Protein AF-A0A518LHP5-F1 (afdb_monomer_lite)

Structure (mmCIF, N/CA/C/O backbone):
data_AF-A0A518LHP5-F1
#
_entry.id   AF-A0A518LHP5-F1
#
loop_
_atom_site.group_PDB
_atom_site.id
_atom_site.type_symbol
_atom_site.label_atom_id
_atom_site.label_alt_id
_atom_site.label_comp_id
_atom_site.label_asym_id
_atom_site.label_entity_id
_atom_site.label_seq_id
_atom_site.pdbx_PDB_ins_code
_atom_site.Cartn_x
_atom_site.Cartn_y
_atom_site.Cartn_z
_atom_site.occupancy
_atom_site.B_iso_or_equiv
_atom_site.auth_seq_id
_atom_site.auth_comp_id
_atom_site.auth_asym_id
_atom_site.auth_atom_id
_atom_site.pdbx_PDB_model_num
ATOM 1 N N . MET A 1 1 ? 32.212 0.642 -43.052 1.00 56.94 1 MET A N 1
ATOM 2 C CA . MET A 1 1 ? 31.207 0.638 -41.964 1.00 56.94 1 MET A CA 1
ATOM 3 C C . MET A 1 1 ? 31.086 2.063 -41.455 1.00 56.94 1 MET A C 1
ATOM 5 O O . MET A 1 1 ? 32.105 2.633 -41.094 1.00 56.94 1 MET A O 1
ATOM 9 N N . ASN A 1 2 ? 29.901 2.675 -41.531 1.00 67.62 2 ASN A N 1
ATOM 10 C CA . ASN A 1 2 ? 29.733 4.096 -41.212 1.00 67.62 2 ASN A CA 1
ATOM 11 C C . ASN A 1 2 ? 29.684 4.307 -39.685 1.00 67.62 2 ASN A C 1
ATOM 13 O O . ASN A 1 2 ? 28.730 3.841 -39.059 1.00 67.62 2 ASN A O 1
ATOM 17 N N . PRO A 1 3 ? 30.646 5.034 -39.083 1.00 76.94 3 PRO A N 1
ATOM 18 C CA . PRO A 1 3 ? 30.735 5.234 -37.629 1.00 76.94 3 PRO A CA 1
ATOM 19 C C . PRO A 1 3 ? 29.575 6.060 -37.049 1.00 76.94 3 PRO A C 1
ATOM 21 O O . PRO A 1 3 ? 29.371 6.096 -35.839 1.00 76.94 3 PRO A O 1
ATOM 24 N N . GLN A 1 4 ? 28.777 6.713 -37.898 1.00 73.50 4 GLN A N 1
ATOM 25 C CA . GLN A 1 4 ? 27.581 7.419 -37.446 1.00 73.50 4 GLN A CA 1
ATOM 26 C C . GLN A 1 4 ? 26.468 6.462 -36.997 1.00 73.50 4 GLN A C 1
ATOM 28 O O . GLN A 1 4 ? 25.821 6.734 -35.990 1.00 73.50 4 GLN A O 1
ATOM 33 N N . LEU A 1 5 ? 26.267 5.316 -37.664 1.00 74.12 5 LEU A N 1
ATOM 34 C CA . LEU A 1 5 ? 25.201 4.380 -37.272 1.00 74.12 5 LEU A CA 1
ATOM 35 C C . LEU A 1 5 ? 25.475 3.714 -35.915 1.00 74.12 5 LEU A C 1
ATOM 37 O O . LEU A 1 5 ? 24.539 3.445 -35.164 1.00 74.12 5 LEU A O 1
ATOM 41 N N . THR A 1 6 ? 26.745 3.491 -35.570 1.00 78.75 6 THR A N 1
ATOM 42 C CA . THR A 1 6 ? 27.129 2.905 -34.277 1.00 78.75 6 THR A CA 1
ATOM 43 C C . THR A 1 6 ? 26.881 3.868 -33.113 1.00 78.75 6 THR A C 1
ATOM 45 O O . THR A 1 6 ? 26.418 3.439 -32.060 1.00 78.75 6 THR A O 1
ATOM 48 N N . MET A 1 7 ? 27.095 5.174 -33.321 1.00 81.19 7 MET A N 1
ATOM 49 C CA . MET A 1 7 ? 26.817 6.215 -32.319 1.00 81.19 7 MET A CA 1
ATOM 50 C C . MET A 1 7 ? 25.311 6.363 -32.039 1.00 81.19 7 MET A C 1
ATOM 52 O O . MET A 1 7 ? 24.904 6.508 -30.886 1.00 81.19 7 MET A O 1
ATOM 56 N N . PHE A 1 8 ? 24.467 6.275 -33.075 1.00 79.75 8 PHE A N 1
ATOM 57 C CA . PHE A 1 8 ? 23.009 6.328 -32.911 1.00 79.75 8 PHE A CA 1
ATOM 58 C C . PHE A 1 8 ? 22.462 5.113 -32.154 1.00 79.75 8 PHE A C 1
ATOM 60 O O . PHE A 1 8 ? 21.653 5.280 -31.242 1.00 7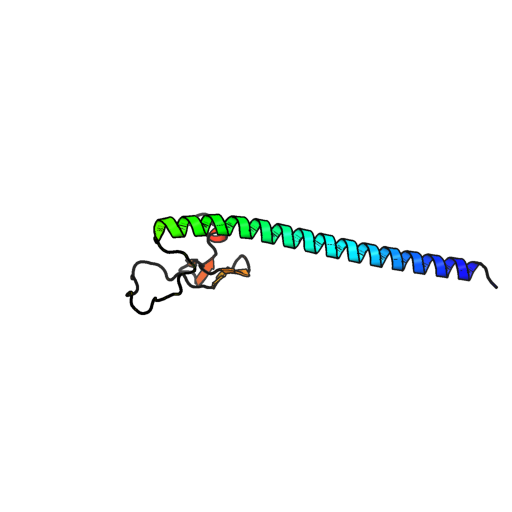9.75 8 PHE A O 1
ATOM 67 N N . GLY A 1 9 ? 22.930 3.905 -32.485 1.00 84.25 9 GLY A N 1
ATOM 68 C CA . GLY A 1 9 ? 22.506 2.686 -31.793 1.00 84.25 9 GLY A CA 1
ATOM 69 C C . GLY A 1 9 ? 22.828 2.726 -30.298 1.00 84.25 9 GLY A C 1
ATOM 70 O O . GLY A 1 9 ? 21.960 2.459 -29.470 1.00 84.25 9 GLY A O 1
ATOM 71 N N . GLN A 1 10 ? 24.047 3.138 -29.940 1.00 91.56 10 GLN A N 1
ATOM 72 C CA . GLN A 1 10 ? 24.494 3.188 -28.547 1.00 91.56 10 GLN A CA 1
ATOM 73 C C . GLN A 1 10 ? 23.675 4.168 -27.688 1.00 91.56 10 GLN A C 1
ATOM 75 O O . GLN A 1 10 ? 23.303 3.828 -26.564 1.00 91.56 10 GLN A O 1
ATOM 80 N N . ASN A 1 11 ? 23.330 5.345 -28.219 1.00 91.56 11 ASN A N 1
ATOM 81 C CA . ASN A 1 11 ? 22.495 6.313 -27.500 1.00 91.56 11 ASN A CA 1
ATOM 82 C C . ASN A 1 11 ? 21.071 5.795 -27.253 1.00 91.56 11 ASN A C 1
ATOM 84 O O . ASN A 1 11 ? 20.515 6.022 -26.179 1.00 91.56 11 ASN A O 1
ATOM 88 N N . ILE A 1 12 ? 20.489 5.067 -28.211 1.00 95.00 12 ILE A N 1
ATOM 89 C CA . ILE A 1 12 ? 19.144 4.491 -28.061 1.00 95.00 12 ILE A CA 1
ATOM 90 C C . ILE A 1 12 ? 19.126 3.445 -26.939 1.00 95.00 12 ILE A C 1
ATOM 92 O O . ILE A 1 12 ? 18.241 3.482 -26.084 1.00 95.00 12 ILE A O 1
ATOM 96 N N . PHE A 1 13 ? 20.123 2.555 -26.882 1.00 94.38 13 PHE A N 1
ATOM 97 C CA . PHE A 1 13 ? 20.220 1.571 -25.797 1.00 94.38 13 PHE A CA 1
ATOM 98 C C . PHE A 1 13 ? 20.401 2.228 -24.424 1.00 94.38 13 PHE A C 1
ATOM 100 O O . PHE A 1 13 ? 19.790 1.783 -23.451 1.00 94.38 13 PHE A O 1
ATOM 107 N N . LEU A 1 14 ? 21.179 3.311 -24.345 1.00 95.31 14 LEU A N 1
ATOM 108 C CA . LEU A 1 14 ? 21.342 4.088 -23.114 1.00 95.31 14 LEU A CA 1
ATOM 109 C C . LEU A 1 14 ? 20.017 4.688 -22.631 1.00 95.31 14 LEU A C 1
ATOM 111 O O . LEU A 1 14 ? 19.684 4.564 -21.453 1.00 95.31 14 LEU A O 1
ATOM 115 N N . LEU A 1 15 ? 19.234 5.286 -23.533 1.00 96.12 15 LEU A N 1
ATOM 116 C CA . LEU A 1 15 ? 17.930 5.864 -23.192 1.00 96.12 15 LEU A CA 1
ATOM 117 C C . LEU A 1 15 ? 16.949 4.808 -22.677 1.00 96.12 15 LEU A C 1
ATOM 119 O O . LEU A 1 15 ? 16.288 5.030 -21.663 1.00 96.12 15 LEU A O 1
ATOM 123 N N . ILE A 1 16 ? 16.886 3.647 -23.333 1.00 96.75 16 ILE A N 1
ATOM 124 C CA . ILE A 1 16 ? 16.026 2.535 -22.904 1.00 96.75 16 ILE A CA 1
ATOM 125 C C . ILE A 1 16 ? 16.459 2.023 -21.524 1.00 96.75 16 ILE A C 1
ATOM 127 O O . ILE A 1 16 ? 15.615 1.800 -20.655 1.00 96.75 16 ILE A O 1
ATOM 131 N N . GLY A 1 17 ? 17.769 1.883 -21.298 1.00 97.19 17 GLY A N 1
ATOM 132 C CA . GLY A 1 17 ? 18.317 1.461 -20.009 1.00 97.19 17 GLY A CA 1
ATOM 133 C C . GLY A 1 17 ? 17.951 2.420 -18.874 1.00 97.19 17 GLY A C 1
ATOM 134 O O . GLY A 1 17 ? 17.479 1.985 -17.824 1.00 97.19 17 GLY A O 1
ATOM 135 N N . ILE A 1 18 ? 18.091 3.729 -19.103 1.00 97.44 18 ILE A N 1
ATOM 136 C CA . ILE A 1 18 ? 17.713 4.759 -18.125 1.00 97.44 18 ILE A CA 1
ATOM 137 C C . ILE A 1 18 ? 16.203 4.726 -17.860 1.00 97.44 18 ILE A C 1
ATOM 139 O O . ILE A 1 18 ? 15.786 4.759 -16.704 1.00 97.44 18 ILE A O 1
ATOM 143 N N . ALA A 1 19 ? 15.378 4.612 -18.904 1.00 97.94 19 ALA A N 1
ATOM 144 C CA . ALA A 1 19 ? 13.925 4.563 -18.760 1.00 97.94 19 ALA A CA 1
ATOM 145 C C . ALA A 1 19 ? 13.462 3.358 -17.920 1.00 97.94 19 ALA A C 1
ATOM 147 O O . ALA A 1 19 ? 12.634 3.513 -17.022 1.00 97.94 19 ALA A O 1
ATOM 148 N N . MET A 1 20 ? 14.041 2.175 -18.153 1.00 98.06 20 MET A N 1
ATOM 149 C CA . MET A 1 20 ? 13.777 0.972 -17.353 1.00 98.06 20 MET A CA 1
ATOM 150 C C . MET A 1 20 ? 14.179 1.159 -15.888 1.00 98.06 20 MET A C 1
ATOM 152 O O . MET A 1 20 ? 13.418 0.813 -14.984 1.00 98.06 20 MET A O 1
ATOM 156 N N . LEU A 1 21 ? 15.350 1.745 -15.641 1.00 97.94 21 LEU A N 1
ATOM 157 C CA . LEU A 1 21 ? 15.843 1.985 -14.288 1.00 97.94 21 LEU A CA 1
ATOM 158 C C . LEU A 1 21 ? 14.937 2.967 -13.528 1.00 97.94 21 LEU A C 1
ATOM 160 O O . LEU A 1 21 ? 14.583 2.714 -12.376 1.00 97.94 21 LEU A O 1
ATOM 164 N N . LEU A 1 22 ? 14.483 4.038 -14.186 1.00 98.06 22 LEU A N 1
ATOM 165 C CA . LEU A 1 22 ? 13.521 4.983 -13.613 1.00 98.06 22 LEU A CA 1
ATOM 166 C C . LEU A 1 22 ? 12.171 4.325 -13.303 1.00 98.06 22 LEU A C 1
ATOM 168 O O . LEU A 1 22 ? 11.598 4.590 -12.246 1.00 98.06 22 LEU A O 1
ATOM 172 N N . ALA A 1 23 ? 11.679 3.440 -14.175 1.00 98.00 23 ALA A N 1
ATOM 173 C CA . ALA A 1 23 ? 10.439 2.706 -13.936 1.00 98.00 23 ALA A CA 1
ATOM 174 C C . ALA A 1 23 ? 10.538 1.806 -12.692 1.00 98.00 23 ALA A C 1
ATOM 176 O O . ALA A 1 23 ? 9.631 1.803 -11.859 1.00 98.00 23 ALA A O 1
ATOM 177 N N . ILE A 1 24 ? 11.660 1.100 -12.518 1.00 98.12 24 ILE A N 1
ATOM 178 C CA . ILE A 1 24 ? 11.903 0.264 -11.333 1.00 98.12 24 ILE A CA 1
ATOM 179 C C . ILE A 1 24 ? 11.932 1.124 -10.065 1.00 98.12 24 ILE A C 1
ATOM 181 O O . ILE A 1 24 ? 11.257 0.797 -9.089 1.00 98.12 24 ILE A O 1
ATOM 185 N N . ILE A 1 25 ? 12.652 2.251 -10.084 1.00 98.19 25 ILE A N 1
ATOM 186 C CA . ILE A 1 25 ? 12.697 3.181 -8.944 1.00 98.19 25 ILE A CA 1
ATOM 187 C C . ILE A 1 25 ? 11.290 3.680 -8.598 1.00 98.19 25 ILE A C 1
ATOM 189 O O . ILE A 1 25 ? 10.913 3.682 -7.426 1.00 98.19 25 ILE A O 1
ATOM 193 N N . ALA A 1 26 ? 10.492 4.061 -9.598 1.00 97.69 26 ALA A N 1
ATOM 194 C CA . ALA A 1 26 ? 9.128 4.534 -9.382 1.00 97.69 26 ALA A CA 1
ATOM 195 C C . ALA A 1 26 ? 8.243 3.465 -8.718 1.00 97.69 26 ALA A C 1
ATOM 197 O O . ALA A 1 26 ? 7.510 3.778 -7.779 1.00 97.69 26 ALA A O 1
ATOM 198 N N . ILE A 1 27 ? 8.351 2.202 -9.144 1.00 97.69 27 ILE A N 1
ATOM 199 C CA . ILE A 1 27 ? 7.617 1.077 -8.544 1.00 97.69 27 ILE A CA 1
ATOM 200 C C . ILE A 1 27 ? 8.040 0.863 -7.086 1.00 97.69 27 ILE A C 1
ATOM 202 O O . ILE A 1 27 ? 7.182 0.716 -6.213 1.00 97.69 27 ILE A O 1
ATOM 206 N N . VAL A 1 28 ? 9.345 0.884 -6.800 1.00 97.62 28 VAL A N 1
ATOM 207 C CA . VAL A 1 28 ? 9.872 0.709 -5.436 1.00 97.62 28 VAL A CA 1
ATOM 208 C C . VAL A 1 28 ? 9.395 1.835 -4.517 1.00 97.62 28 VAL A C 1
ATOM 210 O O . VAL A 1 28 ? 8.918 1.566 -3.413 1.00 97.62 28 VAL A O 1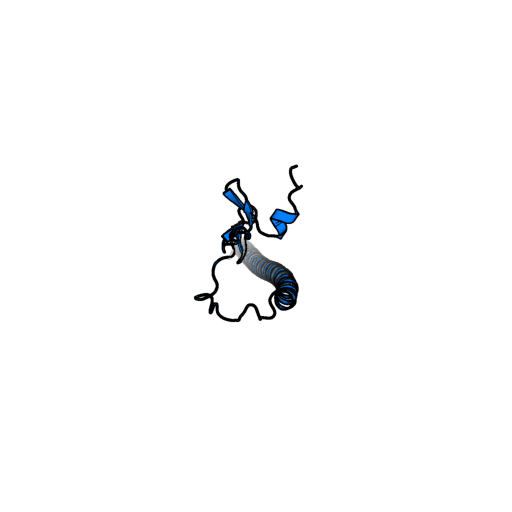
ATOM 213 N N . LEU A 1 29 ? 9.452 3.088 -4.975 1.00 97.12 29 LEU A N 1
ATOM 214 C CA . LEU A 1 29 ? 8.943 4.234 -4.218 1.00 97.12 29 LEU A CA 1
ATOM 215 C C . LEU A 1 29 ? 7.435 4.129 -3.983 1.00 97.12 29 LEU A C 1
ATOM 217 O O . LEU A 1 29 ? 6.968 4.367 -2.870 1.00 97.12 29 LEU A O 1
ATOM 221 N N . PHE A 1 30 ? 6.671 3.725 -4.997 1.00 96.69 30 PHE A N 1
ATOM 222 C CA . PHE A 1 30 ? 5.231 3.531 -4.867 1.00 96.69 30 PHE A CA 1
ATOM 223 C C . PHE A 1 30 ? 4.892 2.450 -3.830 1.00 96.69 30 PHE A C 1
ATOM 225 O O . PHE A 1 30 ? 4.053 2.676 -2.954 1.00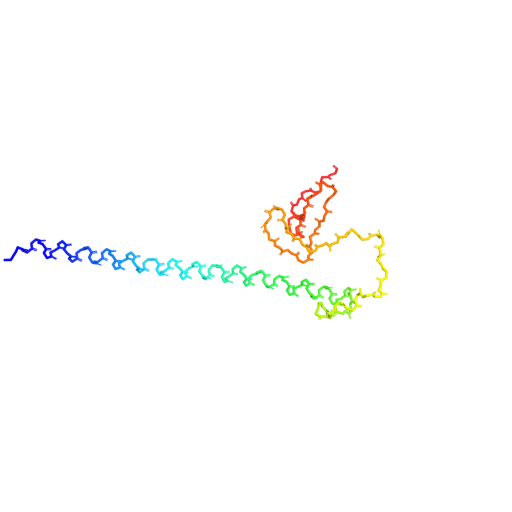 96.69 30 PHE A O 1
ATOM 232 N N . ALA A 1 31 ? 5.585 1.309 -3.869 1.00 95.50 31 ALA A N 1
ATOM 233 C CA . ALA A 1 31 ? 5.432 0.240 -2.886 1.00 95.50 31 ALA A CA 1
ATOM 234 C C . ALA A 1 31 ? 5.800 0.707 -1.468 1.00 95.50 31 ALA A C 1
ATOM 236 O O . ALA A 1 31 ? 5.054 0.437 -0.526 1.00 95.50 31 ALA A O 1
ATOM 237 N N . ALA A 1 32 ? 6.888 1.467 -1.310 1.00 96.12 32 ALA A N 1
ATOM 238 C CA . ALA A 1 32 ? 7.289 2.029 -0.022 1.00 96.12 32 ALA A CA 1
ATOM 239 C C . ALA A 1 32 ? 6.245 3.015 0.533 1.00 96.12 32 ALA A C 1
ATOM 241 O O . ALA A 1 32 ? 5.899 2.949 1.712 1.00 96.12 32 ALA A O 1
ATOM 242 N N . VAL A 1 33 ? 5.685 3.886 -0.312 1.00 94.44 33 VAL A N 1
ATOM 243 C CA . VAL A 1 33 ? 4.630 4.837 0.077 1.00 94.44 33 VAL A CA 1
ATOM 244 C C . VAL A 1 33 ? 3.346 4.108 0.476 1.00 94.44 33 VAL A C 1
ATOM 246 O O . VAL A 1 33 ? 2.735 4.450 1.492 1.00 94.44 33 VAL A O 1
ATOM 249 N N . MET A 1 34 ? 2.937 3.090 -0.283 1.00 92.00 34 MET A N 1
ATOM 250 C CA . MET A 1 34 ? 1.764 2.280 0.050 1.00 92.00 34 MET A CA 1
ATOM 251 C C . MET A 1 34 ? 1.980 1.492 1.344 1.00 92.00 34 MET A C 1
ATOM 253 O O . MET A 1 34 ? 1.115 1.526 2.220 1.00 92.00 34 MET A O 1
ATOM 257 N N . GLY A 1 35 ? 3.152 0.877 1.518 1.00 90.00 35 GLY A N 1
ATOM 258 C CA . GLY A 1 35 ? 3.542 0.194 2.751 1.00 90.00 35 GLY A CA 1
ATOM 259 C C . GLY A 1 35 ? 3.522 1.131 3.958 1.00 90.00 35 GLY A C 1
ATOM 260 O O . GLY A 1 35 ? 2.897 0.817 4.969 1.00 90.00 35 GLY A O 1
ATOM 261 N N . TRP A 1 36 ? 4.094 2.332 3.829 1.00 90.12 36 TRP A N 1
ATOM 262 C CA . TRP A 1 36 ? 4.048 3.363 4.869 1.00 90.12 36 TRP A CA 1
ATOM 263 C C . TRP A 1 36 ? 2.610 3.764 5.208 1.00 90.12 36 TRP A C 1
ATOM 265 O O . TRP A 1 36 ? 2.246 3.893 6.379 1.00 90.12 36 TRP A O 1
ATOM 275 N N . ARG A 1 37 ? 1.765 3.970 4.191 1.00 86.31 37 ARG A N 1
ATOM 276 C CA . ARG A 1 37 ? 0.372 4.389 4.382 1.00 86.31 37 ARG A CA 1
ATOM 277 C C . ARG A 1 37 ? -0.456 3.306 5.075 1.00 86.31 37 ARG A C 1
ATOM 279 O O . ARG A 1 37 ? -1.260 3.646 5.942 1.00 86.31 37 ARG A O 1
ATOM 286 N N . VAL A 1 38 ? -0.251 2.037 4.721 1.00 81.12 38 VAL A N 1
ATOM 287 C CA . VAL A 1 38 ? -0.903 0.883 5.361 1.00 81.12 38 VAL A CA 1
ATOM 288 C C . VAL A 1 38 ? -0.405 0.708 6.791 1.00 81.12 38 VAL A C 1
ATOM 290 O O . VAL A 1 38 ? -1.220 0.626 7.704 1.00 81.12 38 VAL A O 1
ATOM 293 N N . TRP A 1 39 ? 0.908 0.752 7.017 1.00 82.25 39 TRP A N 1
ATOM 294 C CA . TRP A 1 39 ? 1.495 0.642 8.353 1.00 82.25 39 TRP A CA 1
ATOM 295 C C . TRP A 1 39 ? 0.986 1.734 9.299 1.00 82.25 39 TRP A C 1
ATOM 297 O O . TRP A 1 39 ? 0.573 1.455 10.427 1.00 82.25 39 TRP A O 1
ATOM 307 N N . ARG A 1 40 ? 0.921 2.985 8.823 1.00 78.56 40 ARG A N 1
ATOM 308 C CA . ARG A 1 40 ? 0.379 4.097 9.615 1.00 78.56 40 ARG A CA 1
ATOM 309 C C . ARG A 1 40 ? -1.101 3.894 9.961 1.00 78.56 40 ARG A C 1
ATOM 311 O O . ARG A 1 40 ? -1.542 4.347 11.013 1.00 78.56 40 ARG A O 1
ATOM 318 N N . PHE A 1 41 ? -1.857 3.223 9.093 1.00 66.06 41 PHE A N 1
ATOM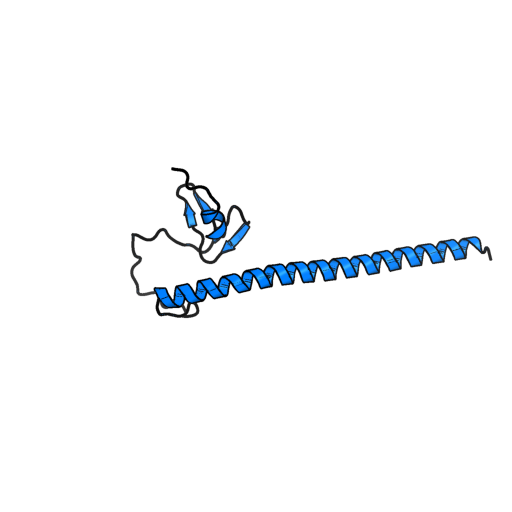 319 C CA . PHE A 1 41 ? -3.271 2.918 9.304 1.00 66.06 41 PHE A CA 1
ATOM 320 C C . PHE A 1 41 ? -3.473 1.757 10.287 1.00 66.06 41 PHE A C 1
ATOM 322 O O . PHE A 1 41 ? -4.302 1.852 11.187 1.00 66.06 41 PHE A O 1
ATOM 329 N N . GLN A 1 42 ? -2.666 0.700 10.177 1.00 72.00 42 GLN A N 1
ATOM 330 C CA . GLN A 1 42 ? -2.698 -0.439 11.095 1.00 72.00 42 GLN A CA 1
ATOM 331 C C . GLN A 1 42 ? -2.348 -0.014 12.526 1.00 72.00 42 GLN A C 1
ATOM 333 O O . GLN A 1 42 ? -2.967 -0.469 13.485 1.00 72.00 42 GLN A O 1
ATOM 338 N N . ARG A 1 43 ? -1.431 0.951 12.677 1.00 71.94 43 ARG A N 1
ATOM 339 C CA . ARG A 1 43 ? -1.095 1.525 13.984 1.00 71.94 43 ARG A CA 1
ATOM 340 C C . ARG A 1 43 ? -2.288 2.202 14.671 1.00 71.94 43 ARG A C 1
ATOM 342 O O . ARG A 1 43 ? -2.361 2.149 15.888 1.00 71.94 43 ARG A O 1
ATOM 349 N N . GLN A 1 44 ? -3.234 2.774 13.918 1.00 65.38 44 GLN A N 1
ATOM 350 C CA . GLN A 1 44 ? -4.453 3.369 14.487 1.00 65.38 44 GLN A CA 1
ATOM 351 C C . GLN A 1 44 ? -5.523 2.332 14.851 1.00 65.38 44 GLN A C 1
ATOM 353 O O . GLN A 1 44 ? -6.329 2.593 15.737 1.00 65.38 44 GLN A O 1
ATOM 358 N N . GLN A 1 45 ? -5.549 1.166 14.198 1.00 64.06 45 GLN A N 1
ATOM 359 C CA . GLN A 1 45 ? -6.514 0.111 14.533 1.00 64.06 45 GLN A CA 1
ATOM 360 C C . GLN A 1 45 ? -6.227 -0.509 15.906 1.00 64.06 45 GLN A C 1
ATOM 362 O O . GLN A 1 45 ? -7.157 -0.732 16.676 1.00 64.06 45 GLN A O 1
ATOM 367 N N . HIS A 1 46 ? -4.948 -0.669 16.260 1.00 63.38 46 HIS A N 1
ATOM 368 C CA . HIS A 1 46 ? -4.548 -1.214 17.560 1.00 63.38 46 HIS A CA 1
ATOM 369 C C . HIS A 1 46 ? -5.032 -0.392 18.764 1.00 63.38 46 HIS A C 1
ATOM 371 O O . HIS A 1 46 ? -5.314 -0.968 19.814 1.00 63.38 46 HIS A O 1
ATOM 377 N N . ASP A 1 47 ? -5.144 0.932 18.628 1.00 66.12 47 ASP A N 1
ATOM 378 C CA . ASP A 1 47 ? -5.635 1.784 19.716 1.00 66.12 47 ASP A CA 1
ATOM 379 C C . ASP A 1 47 ? -7.153 1.633 19.904 1.00 66.12 47 ASP A C 1
ATOM 381 O O . ASP A 1 47 ? -7.636 1.590 21.035 1.00 66.12 47 ASP A O 1
ATOM 385 N N . VAL A 1 48 ? -7.899 1.463 18.807 1.00 59.03 48 VAL A N 1
ATOM 386 C CA . VAL A 1 48 ? -9.356 1.266 18.839 1.00 59.03 48 VAL A CA 1
ATOM 387 C C . VAL A 1 48 ? -9.719 -0.105 19.420 1.00 59.03 48 VAL A C 1
ATOM 389 O O . VAL A 1 48 ? -10.650 -0.203 20.218 1.00 59.03 48 VAL A O 1
ATOM 392 N N . ASP A 1 49 ? -8.968 -1.157 19.084 1.00 63.62 49 ASP A N 1
ATOM 393 C CA . ASP A 1 49 ? -9.207 -2.503 19.624 1.00 63.62 49 ASP A CA 1
ATOM 394 C C . ASP A 1 49 ? -8.996 -2.559 21.147 1.00 63.62 49 ASP A C 1
ATOM 396 O O . ASP A 1 49 ? -9.755 -3.219 21.860 1.00 63.62 49 ASP A O 1
ATOM 400 N N . ARG A 1 50 ? -8.029 -1.791 21.673 1.00 61.72 50 ARG A N 1
ATOM 401 C CA . ARG A 1 50 ? -7.813 -1.646 23.123 1.00 61.72 50 ARG A CA 1
ATOM 402 C C . ARG A 1 50 ? -8.951 -0.911 23.825 1.00 61.72 50 ARG A C 1
ATOM 404 O O . ARG A 1 50 ? -9.236 -1.201 24.985 1.00 61.72 50 ARG A O 1
ATOM 411 N N . GLU A 1 51 ? -9.588 0.054 23.164 1.00 65.75 51 GLU A N 1
ATOM 412 C CA . GLU A 1 51 ? -10.782 0.706 23.710 1.00 65.75 51 GLU A CA 1
ATOM 413 C C . GLU A 1 51 ? -11.968 -0.268 23.741 1.00 65.75 51 GLU A C 1
ATOM 415 O O . GLU A 1 51 ? -12.673 -0.325 24.748 1.00 65.75 51 GLU A O 1
ATOM 420 N N . PHE A 1 52 ? -12.147 -1.102 22.710 1.00 59.31 52 PHE A N 1
ATOM 421 C CA . PHE A 1 52 ? -13.183 -2.141 22.708 1.00 59.31 52 PHE A CA 1
ATOM 422 C C . PHE A 1 52 ? -13.013 -3.155 23.841 1.00 59.31 52 PHE A C 1
ATOM 424 O O . PHE A 1 52 ? -13.998 -3.512 24.486 1.00 59.31 52 PHE A O 1
ATOM 431 N N . GLU A 1 53 ? -11.792 -3.584 24.152 1.00 60.34 53 GLU A N 1
ATOM 432 C CA . GLU A 1 53 ? -11.567 -4.517 25.262 1.00 60.34 53 GLU A CA 1
ATOM 433 C C . GLU A 1 53 ? -12.044 -3.936 26.606 1.00 60.34 53 GLU A C 1
ATOM 435 O O . GLU A 1 53 ? -12.659 -4.642 27.406 1.00 60.34 53 GLU A O 1
ATOM 440 N N . LYS A 1 54 ? -11.877 -2.621 26.811 1.00 66.31 54 LYS A N 1
ATOM 441 C CA . LYS A 1 54 ? -12.328 -1.924 28.027 1.00 66.31 54 LYS A CA 1
ATOM 442 C C . LYS A 1 54 ? -13.848 -1.781 28.121 1.00 66.31 54 LYS A C 1
ATOM 444 O O . LYS A 1 54 ? -14.385 -1.881 29.218 1.00 66.31 54 LYS A O 1
ATOM 449 N N . PHE A 1 55 ? -14.535 -1.530 27.004 1.00 58.62 55 PHE A N 1
ATOM 450 C CA . PHE A 1 55 ? -15.992 -1.333 27.002 1.00 58.62 55 PHE A CA 1
ATOM 451 C C . PHE A 1 55 ? -16.787 -2.639 26.941 1.00 58.62 55 PHE A C 1
ATOM 453 O O . PHE A 1 55 ? -17.873 -2.714 27.506 1.00 58.62 55 PHE A O 1
ATOM 460 N N . THR A 1 56 ? -16.268 -3.659 26.256 1.00 58.34 56 THR A N 1
ATOM 461 C CA . THR A 1 56 ? -17.001 -4.913 26.008 1.00 58.34 56 THR A CA 1
ATOM 462 C C . THR A 1 56 ? -16.511 -6.096 26.839 1.00 58.34 56 THR A C 1
ATOM 464 O O . THR A 1 56 ? -17.185 -7.123 26.866 1.00 58.34 56 THR A O 1
ATOM 467 N N . GLY A 1 57 ? -15.356 -5.994 27.512 1.00 57.97 57 GLY A N 1
ATOM 468 C CA . GLY A 1 57 ? -14.797 -7.073 28.339 1.00 57.97 57 GLY A CA 1
ATOM 469 C C . GLY A 1 57 ? -14.477 -8.366 27.572 1.00 57.97 57 GLY A C 1
ATOM 470 O O . GLY A 1 57 ? -14.171 -9.385 28.186 1.00 57.97 57 GLY A O 1
ATOM 471 N N . LYS A 1 58 ? -14.566 -8.349 26.234 1.00 51.00 58 LYS A N 1
ATOM 472 C CA . LYS A 1 58 ? -14.310 -9.482 25.340 1.00 51.00 58 LYS A CA 1
ATOM 473 C C . LYS A 1 58 ? -13.441 -9.034 24.161 1.00 51.00 58 LYS A C 1
ATOM 475 O O . LYS A 1 58 ? -13.660 -7.940 23.635 1.00 51.00 58 LYS A O 1
ATOM 480 N N . PRO A 1 59 ? -12.481 -9.867 23.723 1.00 51.25 59 PRO A N 1
ATOM 481 C CA . PRO A 1 59 ? -11.640 -9.556 22.577 1.00 51.25 59 PRO A CA 1
ATOM 482 C C . PRO A 1 59 ? -12.475 -9.533 21.282 1.00 51.25 59 PRO A C 1
ATOM 484 O O . PRO A 1 59 ? -13.353 -10.381 21.112 1.00 51.25 59 PRO A O 1
ATOM 487 N N . PRO A 1 60 ? -12.192 -8.621 20.332 1.00 53.84 60 PRO A N 1
ATOM 488 C CA . PRO A 1 60 ? -12.937 -8.485 19.071 1.00 53.84 60 PRO A CA 1
ATOM 489 C C . PRO A 1 60 ? -12.812 -9.699 18.131 1.00 53.84 60 PRO A C 1
ATOM 491 O O . PRO A 1 60 ? -13.519 -9.784 17.131 1.00 53.84 60 PRO A O 1
ATOM 494 N N . SER A 1 61 ? -11.927 -10.647 18.448 1.00 53.97 61 SER A N 1
ATOM 495 C CA . SER A 1 61 ? -11.780 -11.939 17.772 1.00 53.97 61 SER A CA 1
ATOM 496 C C . SER A 1 61 ? -12.622 -13.061 18.389 1.00 53.97 61 SER A C 1
ATOM 498 O O . SER A 1 61 ? -12.610 -14.177 17.865 1.00 53.97 61 SER A O 1
ATOM 500 N N . ALA A 1 62 ? -13.365 -12.796 19.473 1.00 47.84 62 ALA A N 1
ATOM 501 C CA . ALA A 1 62 ? -14.399 -13.707 19.938 1.00 47.84 62 ALA A CA 1
ATOM 502 C C . ALA A 1 62 ? -15.472 -13.781 18.846 1.00 47.84 62 ALA A C 1
ATOM 504 O O . ALA A 1 62 ? -16.214 -12.830 18.604 1.00 47.84 62 ALA A O 1
ATOM 505 N N . LYS A 1 63 ? -15.464 -14.912 18.138 1.00 42.50 63 LYS A N 1
ATOM 506 C CA . LYS A 1 63 ? -16.475 -15.368 17.183 1.00 42.50 63 LYS A CA 1
ATOM 507 C C . LYS A 1 63 ? -17.869 -14.903 17.640 1.00 42.50 63 LYS A C 1
ATOM 509 O O . LYS A 1 63 ? -18.147 -14.974 18.838 1.00 42.50 63 LYS A O 1
ATOM 514 N N . PRO A 1 64 ? -18.733 -14.404 16.739 1.00 49.38 64 PRO A N 1
ATOM 515 C CA . PRO A 1 64 ? -20.059 -13.971 17.124 1.00 49.38 64 PRO A CA 1
ATOM 516 C C . PRO A 1 64 ? -20.876 -15.217 17.451 1.00 49.38 64 PRO A C 1
ATOM 518 O O . PRO A 1 64 ? -21.622 -15.725 16.622 1.00 49.38 64 PRO A O 1
ATOM 521 N N . ASP A 1 65 ? -20.800 -15.655 18.699 1.00 46.97 65 ASP A N 1
ATOM 522 C CA . ASP A 1 65 ? -21.822 -16.472 19.345 1.00 46.97 65 ASP A CA 1
ATOM 523 C C . ASP A 1 65 ? -23.019 -15.546 19.679 1.00 46.97 65 ASP A C 1
ATOM 525 O O . ASP A 1 65 ? -23.572 -15.535 20.773 1.00 46.97 65 ASP A O 1
ATOM 529 N N . ALA A 1 66 ? -23.364 -14.672 18.726 1.00 49.09 66 ALA A N 1
ATOM 530 C CA . ALA A 1 66 ? -24.407 -13.660 18.776 1.00 49.09 66 ALA A CA 1
ATOM 531 C C . ALA A 1 66 ? -25.711 -14.228 18.202 1.00 49.09 66 ALA A C 1
ATOM 533 O O . ALA A 1 66 ? -26.397 -13.565 17.428 1.00 49.09 66 ALA A O 1
ATOM 534 N N . ALA A 1 67 ? -26.023 -15.478 18.543 1.00 50.06 67 ALA A N 1
ATOM 535 C CA . ALA A 1 67 ? -27.329 -16.058 18.262 1.00 50.06 67 ALA A CA 1
ATOM 536 C C . ALA A 1 67 ? -28.344 -15.770 19.385 1.00 50.06 67 ALA A C 1
ATOM 538 O O . ALA A 1 67 ? -29.538 -15.805 19.115 1.00 50.06 67 ALA A O 1
ATOM 539 N N . ASP A 1 68 ? -27.898 -15.407 20.598 1.00 49.38 68 ASP A N 1
ATOM 540 C CA . ASP A 1 68 ? -28.778 -15.423 21.781 1.00 49.38 68 ASP A CA 1
ATOM 541 C C . ASP A 1 68 ? -28.930 -14.089 22.537 1.00 49.38 68 ASP A C 1
ATOM 543 O O . ASP A 1 68 ? -29.576 -14.064 23.584 1.00 49.38 68 ASP A O 1
ATOM 547 N N . LEU A 1 69 ? -28.390 -12.961 22.046 1.00 52.94 69 LEU A N 1
ATOM 548 C CA . LEU A 1 69 ? -28.685 -11.651 22.651 1.00 52.94 69 LEU A CA 1
ATOM 549 C C . LEU A 1 69 ? -29.713 -10.865 21.820 1.00 52.94 69 LEU A C 1
ATOM 551 O O . LEU A 1 69 ? -29.449 -10.588 20.647 1.00 52.94 69 LEU A O 1
ATOM 555 N N . PRO A 1 70 ? -30.863 -10.473 22.406 1.00 50.69 70 PRO A N 1
ATOM 556 C CA . PRO A 1 70 ? -31.861 -9.674 21.708 1.00 50.69 70 PRO A CA 1
ATOM 557 C C . PRO A 1 70 ? -31.283 -8.302 21.309 1.00 50.69 70 PRO A C 1
ATOM 559 O O . PRO A 1 70 ? -30.508 -7.717 22.070 1.00 50.69 70 PRO A O 1
ATOM 562 N N . PRO A 1 71 ? -31.638 -7.779 20.120 1.00 52.00 71 PRO A N 1
ATOM 563 C CA . PRO A 1 71 ? -31.131 -6.505 19.627 1.00 52.00 71 PRO A CA 1
ATOM 564 C C . PRO A 1 71 ? -31.644 -5.348 20.493 1.00 52.00 71 PRO A C 1
ATOM 566 O O . PRO A 1 71 ? -32.850 -5.179 20.665 1.00 52.00 71 PRO A O 1
ATOM 569 N N . ASP A 1 72 ? -30.723 -4.548 21.030 1.00 48.91 72 ASP A N 1
ATOM 570 C CA . ASP A 1 72 ? -31.033 -3.317 21.760 1.00 48.91 72 ASP A CA 1
ATOM 571 C C . ASP A 1 72 ? -31.600 -2.258 20.784 1.00 48.91 72 ASP A C 1
ATOM 573 O O . ASP A 1 72 ? -30.915 -1.892 19.821 1.00 48.91 72 ASP A O 1
ATOM 577 N N . PRO A 1 73 ? -32.836 -1.762 20.984 1.00 51.03 73 PRO A N 1
ATOM 578 C CA . PRO A 1 73 ? -33.502 -0.857 20.047 1.00 51.03 73 PRO A CA 1
ATOM 579 C C . PRO A 1 73 ? -32.966 0.587 20.048 1.00 51.03 73 PRO A C 1
ATOM 581 O O . PRO A 1 73 ? -33.404 1.380 19.217 1.00 51.03 73 PRO A O 1
ATOM 584 N N . ASN A 1 74 ? -32.030 0.950 20.934 1.00 47.59 74 ASN A N 1
ATOM 585 C CA . ASN A 1 74 ? -31.492 2.318 21.022 1.00 47.59 74 ASN A CA 1
ATOM 586 C C . ASN A 1 74 ? -30.140 2.533 20.329 1.00 47.59 74 ASN A C 1
ATOM 588 O O . ASN A 1 74 ? -29.624 3.654 20.332 1.00 47.59 74 ASN A O 1
ATOM 592 N N . LEU A 1 75 ? -29.548 1.503 19.721 1.00 48.12 75 LEU A N 1
ATOM 593 C CA . LEU A 1 75 ? -28.310 1.666 18.960 1.00 48.12 75 LEU A CA 1
ATOM 594 C C . LEU A 1 75 ? -28.614 1.777 17.459 1.00 48.12 75 LEU A C 1
ATOM 596 O O . LEU A 1 75 ? -29.181 0.842 16.891 1.00 48.12 75 LEU A O 1
ATOM 600 N N . PRO A 1 76 ? -28.208 2.869 16.773 1.00 48.28 76 PRO A N 1
ATOM 601 C CA . PRO A 1 76 ? -28.310 2.923 15.321 1.00 48.28 76 PRO A CA 1
ATOM 602 C C . PRO A 1 76 ? -27.527 1.742 14.729 1.00 48.28 76 PRO A C 1
ATOM 604 O O . PRO A 1 76 ? -26.411 1.465 15.186 1.00 48.28 76 PRO A O 1
ATOM 607 N N . PRO A 1 77 ? -28.086 1.030 13.734 1.00 50.62 77 PRO A N 1
ATOM 608 C CA . PRO A 1 77 ? -27.483 -0.183 13.206 1.00 50.62 77 PRO A CA 1
ATOM 609 C C . PRO A 1 77 ? -26.117 0.148 12.606 1.00 50.62 77 PRO A C 1
ATOM 611 O O . PRO A 1 77 ? -25.997 0.788 11.561 1.00 50.62 77 PRO A O 1
ATOM 614 N N . MET A 1 78 ? -25.063 -0.276 13.297 1.00 53.56 78 MET A N 1
ATOM 615 C CA . MET A 1 78 ? -23.701 -0.186 12.793 1.00 53.56 78 MET A CA 1
ATOM 616 C C . MET A 1 78 ? -23.487 -1.376 11.866 1.00 53.56 78 MET A C 1
ATOM 618 O O . MET A 1 78 ? -23.181 -2.475 12.323 1.00 53.56 78 MET A O 1
ATOM 622 N N . ALA A 1 79 ? -23.678 -1.170 10.567 1.00 56.34 79 ALA A N 1
ATOM 623 C CA . ALA A 1 79 ? -23.381 -2.200 9.586 1.00 56.34 79 ALA A CA 1
ATOM 624 C C . ALA A 1 79 ? -21.929 -2.093 9.108 1.00 56.34 79 ALA A C 1
ATOM 626 O O . ALA A 1 79 ? -21.325 -1.012 9.062 1.00 56.34 79 ALA A O 1
ATOM 627 N N . GLN A 1 80 ? -21.385 -3.240 8.706 1.00 58.25 80 GLN A N 1
ATOM 628 C CA . GLN A 1 80 ? -20.199 -3.267 7.864 1.00 58.25 80 GLN A CA 1
ATOM 629 C C . GLN A 1 80 ? -20.573 -2.616 6.533 1.00 58.25 80 GLN A C 1
ATOM 631 O O . GLN A 1 80 ? -21.582 -2.965 5.917 1.00 58.25 80 GLN A O 1
ATOM 636 N N . GLY A 1 81 ? -19.796 -1.634 6.098 1.00 63.66 81 GLY A N 1
ATOM 637 C CA . GLY A 1 81 ? -20.194 -0.815 4.966 1.00 63.66 81 GLY A CA 1
ATOM 638 C C . GLY A 1 81 ? -19.029 -0.101 4.322 1.00 63.66 81 GLY A C 1
ATOM 639 O O . GLY A 1 81 ? -17.931 -0.016 4.869 1.00 63.66 81 GLY A O 1
ATOM 640 N N . ILE A 1 82 ? -19.278 0.425 3.131 1.00 69.25 82 ILE A N 1
ATOM 641 C CA . ILE A 1 82 ? -18.341 1.311 2.456 1.00 69.25 82 ILE A CA 1
ATOM 642 C C . ILE A 1 82 ? -18.651 2.740 2.899 1.00 69.25 82 ILE A C 1
ATOM 644 O O . ILE A 1 82 ? -19.805 3.157 2.925 1.00 69.25 82 ILE A O 1
ATOM 648 N N . CYS A 1 83 ? -17.610 3.469 3.280 1.00 74.19 83 CYS A N 1
ATOM 649 C CA . CYS A 1 83 ? -17.655 4.906 3.512 1.00 74.19 83 CYS A CA 1
ATOM 650 C C . CYS A 1 83 ? -17.844 5.636 2.176 1.00 74.19 83 CYS A C 1
ATOM 652 O O . CYS A 1 83 ? -16.994 5.503 1.299 1.00 74.19 83 CYS A O 1
ATOM 654 N N . ASN A 1 84 ? -18.899 6.435 2.033 1.00 71.50 84 ASN A N 1
ATOM 655 C CA . ASN A 1 84 ? -19.226 7.145 0.794 1.00 71.50 84 ASN A CA 1
ATOM 656 C C . ASN A 1 84 ? -18.200 8.231 0.437 1.00 71.50 84 ASN A C 1
ATOM 658 O O . ASN A 1 84 ? -17.965 8.475 -0.739 1.00 71.50 84 ASN A O 1
ATOM 662 N N . GLU A 1 85 ? -17.541 8.847 1.423 1.00 70.81 85 GLU A N 1
ATOM 663 C CA . GLU A 1 85 ? -16.503 9.852 1.140 1.00 70.81 85 GLU A CA 1
ATOM 664 C C . GLU A 1 85 ? -15.148 9.244 0.800 1.00 70.81 85 GLU A C 1
ATOM 666 O O . GLU A 1 85 ? -14.415 9.730 -0.056 1.00 70.81 85 GLU A O 1
ATOM 671 N N . CYS A 1 86 ? -14.780 8.194 1.522 1.00 67.75 86 CYS A N 1
ATOM 672 C CA . CYS A 1 86 ? -13.440 7.644 1.472 1.00 67.75 86 CYS A CA 1
ATOM 673 C C . CYS A 1 86 ? -13.342 6.357 0.647 1.00 67.75 86 CYS A C 1
ATOM 675 O O . CYS A 1 86 ? -12.237 5.848 0.458 1.00 67.75 86 CYS A O 1
ATOM 677 N N . GLY A 1 87 ? -14.475 5.837 0.161 1.00 66.81 87 GLY A N 1
ATOM 678 C CA . GLY A 1 87 ? -14.586 4.688 -0.742 1.00 66.81 87 GLY A CA 1
ATOM 679 C C . GLY A 1 87 ? -14.089 3.361 -0.166 1.00 66.81 87 GLY A C 1
ATOM 680 O O . GLY A 1 87 ? -13.901 2.400 -0.903 1.00 66.81 87 GLY A O 1
ATOM 681 N N . ARG A 1 88 ? -13.824 3.292 1.144 1.00 62.25 88 ARG A N 1
ATOM 682 C CA . ARG A 1 88 ? -13.226 2.124 1.813 1.00 62.25 88 ARG A CA 1
ATOM 683 C C . ARG A 1 88 ? -14.263 1.353 2.617 1.00 62.25 88 ARG A C 1
ATOM 685 O O . ARG A 1 88 ? -15.156 1.964 3.200 1.00 62.25 88 ARG A O 1
ATOM 692 N N . VAL A 1 89 ? -14.100 0.032 2.681 1.00 64.44 89 VAL A N 1
ATOM 693 C CA . VAL A 1 89 ? -14.892 -0.862 3.537 1.00 64.44 89 VAL A CA 1
ATOM 694 C C . VAL A 1 89 ? -14.418 -0.715 4.982 1.00 64.44 89 VAL A C 1
ATOM 696 O O . VAL A 1 89 ? -13.229 -0.866 5.260 1.00 64.44 89 VAL A O 1
ATOM 699 N N . PHE A 1 90 ? -15.337 -0.432 5.900 1.00 68.44 90 PHE A N 1
ATOM 700 C CA . PHE A 1 90 ? -15.079 -0.456 7.335 1.00 68.44 90 PHE A CA 1
ATOM 701 C C . PHE A 1 90 ? -16.045 -1.423 8.022 1.00 68.44 90 PHE A C 1
ATOM 703 O O . PHE A 1 90 ? -17.210 -1.513 7.630 1.00 68.44 90 PHE A O 1
ATOM 710 N N . PRO A 1 91 ? -15.594 -2.102 9.090 1.00 55.38 91 PRO A N 1
ATOM 711 C CA . PRO A 1 91 ? -16.448 -2.995 9.866 1.00 55.38 91 PRO A CA 1
ATOM 712 C C . PRO A 1 91 ? -17.547 -2.244 10.638 1.00 55.38 91 PRO A C 1
ATOM 714 O O . PRO A 1 91 ? -18.542 -2.844 11.024 1.00 55.38 91 PRO A O 1
ATOM 717 N N . LYS A 1 92 ? -17.387 -0.930 10.848 1.00 58.81 92 LYS A N 1
ATOM 718 C CA . LYS A 1 92 ? -18.416 -0.043 11.401 1.00 58.81 92 LYS A CA 1
ATOM 719 C C . LYS A 1 92 ? -18.460 1.254 10.608 1.00 58.81 92 LYS A C 1
ATOM 721 O O . LYS A 1 92 ? -17.481 2.005 10.586 1.00 58.81 92 LYS A O 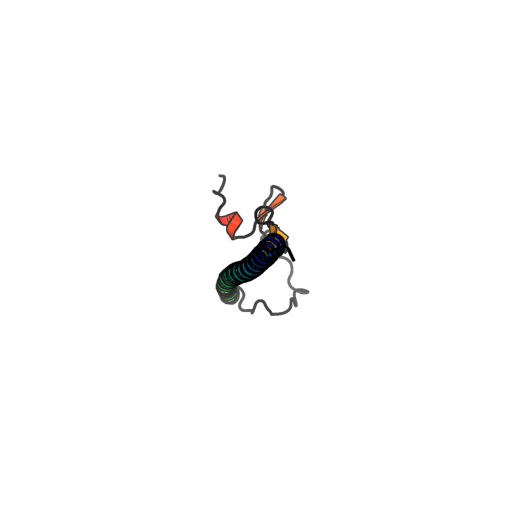1
ATOM 726 N N . VAL A 1 93 ? -19.599 1.510 9.977 1.00 66.44 93 VAL A N 1
ATOM 727 C CA . VAL A 1 93 ? -19.895 2.765 9.285 1.00 66.44 93 VAL A CA 1
ATOM 728 C C . VAL A 1 93 ? -21.168 3.360 9.877 1.00 66.44 93 VAL A C 1
ATOM 730 O O . VAL A 1 93 ? -22.135 2.642 10.119 1.00 66.44 93 VAL A O 1
ATOM 733 N N . TYR A 1 94 ? -21.156 4.665 10.147 1.00 65.31 94 TYR A N 1
ATOM 734 C CA . TYR A 1 94 ? -22.333 5.382 10.623 1.00 65.31 94 TYR A CA 1
ATOM 735 C C . TYR A 1 94 ? -23.313 5.545 9.467 1.00 65.31 94 TYR A C 1
ATOM 737 O O . TYR A 1 94 ? -22.958 6.128 8.441 1.00 65.31 94 TYR A O 1
ATOM 745 N N . HIS A 1 95 ? -24.524 5.024 9.645 1.00 62.19 95 HIS A N 1
ATOM 746 C CA . HIS A 1 95 ? -25.653 5.283 8.763 1.00 62.19 95 HIS A CA 1
ATOM 747 C C . HIS A 1 95 ? -26.326 6.584 9.201 1.00 62.19 95 HIS A C 1
ATOM 749 O O . HIS A 1 95 ? -26.915 6.641 10.279 1.00 62.19 95 HIS A O 1
ATOM 755 N N . LEU A 1 96 ? -26.200 7.633 8.392 1.00 69.56 96 LEU A N 1
ATOM 756 C CA . LEU A 1 96 ? -26.918 8.889 8.599 1.00 69.56 96 LEU A CA 1
ATOM 757 C C . LEU A 1 96 ? -28.364 8.760 8.083 1.00 69.56 96 LEU A C 1
ATOM 759 O O . LEU A 1 96 ? -28.604 7.991 7.147 1.00 69.56 96 LEU A O 1
ATOM 763 N N . PRO A 1 97 ? -29.318 9.528 8.647 1.00 59.06 97 PRO A N 1
ATOM 764 C CA . PRO A 1 97 ? -30.715 9.538 8.197 1.00 59.06 97 PRO A CA 1
ATOM 765 C C . PRO A 1 97 ? -30.874 9.962 6.727 1.00 59.06 97 PRO A C 1
ATOM 767 O O . PRO A 1 97 ? -31.830 9.552 6.080 1.00 59.06 97 PRO A O 1
ATOM 770 N N . ASP A 1 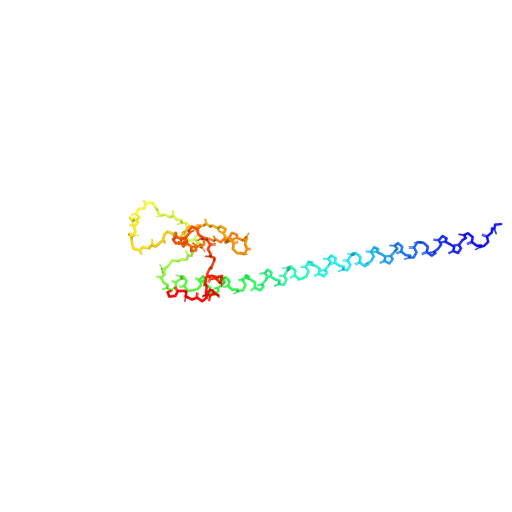98 ? -29.893 10.681 6.172 1.00 67.31 98 ASP A N 1
ATOM 771 C CA . ASP A 1 98 ? -29.826 11.061 4.753 1.00 67.31 98 ASP A CA 1
ATOM 772 C C . ASP A 1 98 ? -29.420 9.904 3.811 1.00 67.31 98 ASP A C 1
ATOM 774 O O . ASP A 1 98 ? -29.246 10.096 2.610 1.00 67.31 98 ASP A O 1
ATOM 778 N N . GLY A 1 99 ? -29.219 8.689 4.336 1.00 68.19 99 GLY A N 1
ATOM 779 C CA . GLY A 1 99 ? -28.785 7.518 3.562 1.00 68.19 99 GLY A CA 1
ATOM 780 C C . GLY A 1 99 ? -27.271 7.436 3.331 1.00 68.19 99 GLY A C 1
ATOM 781 O O . GLY A 1 99 ? -26.785 6.499 2.690 1.00 68.19 99 GLY A O 1
ATOM 782 N N . GLU A 1 100 ? -26.498 8.377 3.874 1.00 69.06 100 GLU A N 1
ATOM 783 C CA . GLU A 1 100 ? -25.041 8.381 3.764 1.00 69.06 100 GLU A CA 1
ATOM 784 C C . GLU A 1 100 ? -24.363 7.454 4.774 1.00 69.06 100 GLU A C 1
ATOM 786 O O . GLU A 1 100 ? -24.780 7.312 5.923 1.00 69.06 100 GLU A O 1
ATOM 791 N N . ARG A 1 101 ? -23.262 6.840 4.333 1.00 73.56 101 ARG A N 1
ATOM 792 C CA . ARG A 1 101 ? -22.442 5.928 5.130 1.00 73.56 101 ARG A CA 1
ATOM 793 C C . ARG A 1 101 ? -21.071 6.555 5.352 1.00 73.56 101 ARG A C 1
ATOM 795 O O . ARG A 1 101 ? -20.308 6.710 4.403 1.00 73.56 101 ARG A O 1
ATOM 802 N N . LEU A 1 102 ? -20.738 6.927 6.585 1.00 69.88 102 LEU A N 1
ATOM 803 C CA . LEU A 1 102 ? -19.471 7.597 6.912 1.00 69.88 102 LEU A CA 1
ATOM 804 C C . LEU A 1 102 ? -18.672 6.824 7.960 1.00 69.88 102 LEU A C 1
ATOM 806 O O . LEU A 1 102 ? -19.203 6.366 8.971 1.00 69.88 102 LEU A O 1
ATOM 810 N N . CYS A 1 103 ? -17.370 6.654 7.728 1.00 71.81 103 CYS A N 1
ATOM 811 C CA . CYS A 1 103 ? -16.488 6.093 8.748 1.00 71.81 103 CYS A CA 1
ATOM 812 C C . CYS A 1 103 ? -16.295 7.104 9.891 1.00 71.81 103 CYS A C 1
ATOM 814 O O . CYS A 1 103 ? -16.497 8.303 9.703 1.00 71.81 103 CYS A O 1
ATOM 816 N N . LYS A 1 104 ? -15.852 6.638 11.066 1.00 67.25 104 LYS A N 1
ATOM 817 C CA . LYS A 1 104 ? -15.641 7.487 12.256 1.00 67.25 104 LYS A CA 1
ATOM 818 C C . LYS A 1 104 ? -14.818 8.747 11.965 1.00 67.25 104 LYS A C 1
ATOM 820 O O . LYS A 1 104 ? -15.154 9.811 12.465 1.00 67.25 104 LYS A O 1
ATOM 825 N N . SER A 1 105 ? -13.784 8.643 11.129 1.00 65.69 105 SER A N 1
ATOM 826 C CA . SER A 1 105 ? -12.901 9.769 10.801 1.00 65.69 105 SER A CA 1
ATOM 827 C C . SER A 1 105 ? -13.509 10.773 9.818 1.00 65.69 105 SER A C 1
ATOM 829 O O . SER A 1 105 ? -13.248 11.967 9.942 1.00 65.69 105 SER A O 1
ATOM 831 N N . CYS A 1 106 ? -14.309 10.320 8.849 1.00 70.12 106 CYS A N 1
ATOM 832 C CA . CYS A 1 106 ? -15.049 11.219 7.958 1.00 70.12 106 CYS A CA 1
ATOM 833 C C . CYS A 1 106 ? -16.228 11.862 8.693 1.00 70.12 106 CYS A C 1
ATOM 835 O O . CYS A 1 106 ? -16.476 13.052 8.532 1.00 70.12 106 CYS A O 1
ATOM 837 N N . PHE A 1 107 ? -16.892 11.112 9.575 1.00 70.38 107 PHE A N 1
ATOM 838 C CA . PHE A 1 107 ? -17.952 11.637 10.427 1.00 70.38 107 PHE A CA 1
ATOM 839 C C . PHE A 1 107 ? -17.433 12.724 11.377 1.00 70.38 107 PHE A C 1
ATOM 841 O O . PHE A 1 107 ? -17.999 13.807 11.430 1.00 70.38 107 PHE A O 1
ATOM 848 N N . SER A 1 108 ? -16.301 12.499 12.054 1.00 67.00 108 SER A N 1
ATOM 849 C CA . SER A 1 108 ? -15.717 13.480 12.982 1.00 67.00 108 SER A CA 1
ATOM 850 C C . SER A 1 108 ? -15.141 14.727 12.303 1.00 67.00 108 SER A C 1
ATOM 852 O O . SER A 1 108 ? -14.825 15.701 12.977 1.00 67.00 108 SER A O 1
ATOM 854 N N . LYS A 1 109 ? -14.928 14.687 10.983 1.00 70.19 109 LYS A N 1
ATOM 855 C CA . LYS A 1 109 ? -14.489 15.843 10.191 1.00 70.19 109 LYS A CA 1
ATOM 856 C C . LYS A 1 109 ? -15.651 16.685 9.684 1.00 70.19 109 LYS A C 1
ATOM 858 O O . LYS A 1 109 ? -15.415 17.812 9.251 1.00 70.19 109 LYS A O 1
ATOM 863 N N . ARG A 1 110 ? -16.882 16.166 9.723 1.00 63.47 110 ARG A N 1
ATOM 864 C CA . ARG A 1 110 ? -18.044 16.986 9.409 1.00 63.47 110 ARG A CA 1
ATOM 865 C C . ARG A 1 110 ? -18.279 17.973 10.550 1.00 63.47 110 ARG A C 1
ATOM 867 O O . ARG A 1 110 ? -18.317 17.555 11.707 1.00 63.47 110 ARG A O 1
ATOM 874 N N . PRO A 1 111 ? -18.468 19.269 10.253 1.00 53.66 111 PRO A N 1
ATOM 875 C CA . PRO A 1 111 ? -19.056 20.162 11.234 1.00 53.66 111 PRO A CA 1
ATOM 876 C C . PRO A 1 111 ? -20.453 19.624 11.552 1.00 53.66 111 PRO A C 1
ATOM 878 O O . PRO A 1 111 ? -21.210 19.306 10.630 1.00 53.66 111 PRO A O 1
ATOM 881 N N . ALA A 1 112 ? -20.775 19.477 12.839 1.00 52.84 112 ALA A N 1
ATOM 882 C CA . ALA A 1 112 ? -22.127 19.156 13.270 1.00 52.84 112 ALA A CA 1
ATOM 883 C C . ALA A 1 112 ? -23.057 20.223 12.681 1.00 52.84 112 ALA A C 1
ATOM 885 O O . ALA A 1 112 ? -23.019 21.380 13.096 1.00 52.84 112 ALA A O 1
ATOM 886 N N . LYS A 1 113 ? -23.819 19.865 11.645 1.00 49.94 113 LYS A N 1
ATOM 887 C CA . LYS A 1 113 ? -24.902 20.722 11.177 1.00 49.94 113 LYS A CA 1
ATOM 888 C C . LYS A 1 113 ? -25.969 20.672 12.265 1.00 49.94 113 LYS A C 1
ATOM 890 O O . LYS A 1 113 ? -26.556 19.614 12.485 1.00 49.94 113 LYS A O 1
ATOM 895 N N . ALA A 1 114 ? -26.076 21.786 12.986 1.00 36.22 114 ALA A N 1
ATOM 896 C CA . ALA A 1 114 ? -27.194 22.118 13.857 1.00 36.22 114 ALA A CA 1
ATOM 897 C C . ALA A 1 114 ? -28.498 22.191 13.054 1.00 36.22 114 ALA A C 1
ATOM 899 O O . ALA A 1 114 ? -28.421 22.559 11.856 1.00 36.22 114 ALA A O 1
#

pLDDT: mean 70.47, std 16.85, range [36.22, 98.19]

Foldseek 3Di:
DDVVVVVVVVVVVVVVVVVVVVVVVVVVVVVVVVVVVVVVVVVVVVVVQVVCCVPPVDGPPPDCPVPPDDDDPPDDDFDQDAQPVPRDTDRGWDQDPVRGTHDPVRVVPDDPDD

Secondary structure (DSSP, 8-state):
--HHHHHHHHHHHHHHHHHHHHHHHHHHHHHHHHHHHHHHHHHHHHHHHHHHHHHHSS-TTS---TTSSPPPTTS---EEEE-TTT--EEEEEEE-TTS-EE-HHHHTTS----

Sequence (114 aa):
MNPQLTMFGQNIFLLIGIAMLLAIIAIVLFAAVMGWRVWRFQRQQHDVDREFEKFTGKPPSAKPDAADLPPDPNLPPMAQGICNECGRVFPKVYHLPDGERLCKSCFSKRPAKA

Radius of gyration: 26.26 Å; chains: 1; bounding box: 65×39×70 Å